Protein AF-A0A8T4PD14-F1 (afdb_monomer_lite)

Foldseek 3Di:
DFDFKEWEAQCVDPFNVLLVVLLVVLQGDYHYDHDHPVRQVVCVVVVQAPRWIDGPVGIQRGSVSSNVCSVPPSHD

Secondary structure (DSSP, 8-state):
-PPPPEEEEETTSHHHHHHHHHHHHHT---EEEEEPHHHHHHHHHTT--SSEEEETTEEE-SHHHHHHHHHHH---

Sequence (76 aa):
MAHPPVLYIERESEEGRRAIELMNNSGAKYQLFNLSEMEALEQQEDGREMPRLLAPEGIFDSIKGIEAYCLAYCKN

Structure (mmCIF, N/CA/C/O backbone):
data_AF-A0A8T4PD14-F1
#
_entry.id   AF-A0A8T4PD14-F1
#
loop_
_atom_site.group_PDB
_atom_site.id
_atom_site.type_symbol
_atom_site.label_atom_id
_atom_site.label_alt_id
_atom_site.label_comp_id
_atom_site.label_asym_id
_atom_site.label_entity_id
_atom_site.label_seq_id
_atom_site.pdbx_PDB_ins_code
_atom_site.Cartn_x
_atom_site.Cartn_y
_atom_site.Cartn_z
_atom_site.occupancy
_atom_site.B_iso_or_equiv
_atom_site.auth_seq_id
_atom_site.auth_comp_id
_atom_site.auth_asym_id
_atom_site.auth_atom_id
_atom_site.pdbx_PDB_model_num
ATOM 1 N N . MET A 1 1 ? -16.737 -16.214 2.375 1.00 52.25 1 MET A N 1
ATOM 2 C CA . MET A 1 1 ? -15.887 -15.458 3.320 1.00 52.25 1 MET A CA 1
ATOM 3 C C . MET A 1 1 ? -15.133 -14.433 2.496 1.00 52.25 1 MET A C 1
ATOM 5 O O . MET A 1 1 ? -14.520 -14.840 1.520 1.00 52.25 1 MET A O 1
ATOM 9 N N . ALA A 1 2 ? -15.254 -13.139 2.797 1.00 65.88 2 ALA A N 1
ATOM 10 C CA . ALA A 1 2 ? -14.460 -12.124 2.106 1.00 65.88 2 ALA A CA 1
ATOM 11 C C . ALA A 1 2 ? -12.996 -12.263 2.548 1.00 65.88 2 ALA A C 1
ATOM 13 O O . ALA A 1 2 ? -12.730 -12.397 3.745 1.00 65.88 2 ALA A O 1
ATOM 14 N N . HIS A 1 3 ? -12.066 -12.303 1.595 1.00 77.50 3 HIS A N 1
ATOM 15 C CA . HIS A 1 3 ? -10.641 -12.289 1.909 1.00 77.50 3 HIS A CA 1
ATOM 16 C C . HIS A 1 3 ? -10.256 -10.893 2.421 1.00 77.50 3 HIS A C 1
ATOM 18 O O . HIS A 1 3 ? -10.783 -9.906 1.902 1.00 77.50 3 HIS A O 1
ATOM 24 N N . PRO A 1 4 ? -9.389 -10.790 3.445 1.00 89.94 4 PRO A N 1
ATOM 25 C CA . PRO A 1 4 ? -8.917 -9.491 3.903 1.00 89.94 4 PRO A CA 1
ATOM 26 C C . PRO A 1 4 ? -8.154 -8.784 2.772 1.00 89.94 4 PRO A C 1
ATOM 28 O O . PRO A 1 4 ? -7.519 -9.469 1.964 1.00 89.94 4 PRO A O 1
ATOM 31 N N . PRO A 1 5 ? -8.175 -7.442 2.727 1.00 94.88 5 PRO A N 1
ATOM 32 C CA . PRO A 1 5 ? -7.370 -6.683 1.785 1.00 94.88 5 PRO A CA 1
ATOM 33 C C . PRO A 1 5 ? -5.886 -7.049 1.869 1.00 94.88 5 PRO A C 1
ATOM 35 O O . PRO A 1 5 ? -5.367 -7.328 2.953 1.00 94.88 5 PRO A O 1
ATOM 38 N N . VAL A 1 6 ? -5.200 -7.025 0.732 1.00 97.12 6 VAL A N 1
ATOM 39 C CA . VAL A 1 6 ? -3.779 -7.357 0.602 1.00 97.12 6 VAL A CA 1
ATOM 40 C C . VAL A 1 6 ? -3.028 -6.137 0.089 1.00 97.12 6 VAL A C 1
ATOM 42 O O . VAL A 1 6 ? -3.271 -5.686 -1.026 1.00 97.12 6 VAL A O 1
ATOM 45 N N . LEU A 1 7 ? -2.126 -5.601 0.904 1.00 97.00 7 LEU A N 1
ATOM 46 C CA . LEU A 1 7 ? -1.290 -4.453 0.584 1.00 97.00 7 LEU A CA 1
ATOM 47 C C . LEU A 1 7 ? 0.100 -4.928 0.133 1.00 97.00 7 LEU A C 1
ATOM 49 O O . LEU A 1 7 ? 0.831 -5.528 0.917 1.00 97.00 7 LEU A O 1
ATOM 53 N N . TYR A 1 8 ? 0.463 -4.619 -1.107 1.00 96.94 8 TYR A N 1
ATOM 54 C CA . TYR A 1 8 ? 1.789 -4.780 -1.694 1.00 96.94 8 TYR A CA 1
ATOM 55 C C . TYR A 1 8 ? 2.522 -3.443 -1.653 1.00 96.94 8 TYR A C 1
ATOM 57 O O . TYR A 1 8 ? 1.976 -2.415 -2.065 1.00 96.94 8 TYR A O 1
ATOM 65 N N . ILE A 1 9 ? 3.754 -3.452 -1.161 1.00 96.44 9 ILE A N 1
ATOM 66 C CA . ILE A 1 9 ? 4.602 -2.262 -1.079 1.00 96.44 9 ILE A CA 1
ATOM 67 C C . ILE A 1 9 ? 6.058 -2.622 -1.319 1.00 96.44 9 ILE A C 1
ATOM 69 O O . ILE A 1 9 ? 6.457 -3.759 -1.100 1.00 96.44 9 ILE A O 1
ATOM 73 N N . GLU A 1 10 ? 6.856 -1.611 -1.619 1.00 94.56 10 GLU A N 1
ATOM 74 C CA . GLU A 1 10 ? 8.283 -1.598 -1.313 1.00 94.56 10 GLU A CA 1
ATOM 75 C C . GLU A 1 10 ? 8.445 -0.794 -0.010 1.00 94.56 10 GLU A C 1
ATOM 77 O O . GLU A 1 10 ? 8.068 0.379 0.044 1.00 94.56 10 GLU A O 1
ATOM 82 N N . ARG A 1 11 ? 8.855 -1.434 1.092 1.00 89.31 11 ARG A N 1
ATOM 83 C CA . ARG A 1 11 ? 8.773 -0.831 2.439 1.00 89.31 11 ARG A CA 1
ATOM 84 C C . ARG A 1 11 ? 9.715 0.339 2.675 1.00 89.31 11 ARG A C 1
ATOM 86 O O . ARG A 1 11 ? 9.405 1.154 3.542 1.00 89.31 11 ARG A O 1
ATOM 93 N N . GLU A 1 12 ? 10.826 0.437 1.963 1.00 91.00 12 GLU A N 1
ATOM 94 C CA . GLU A 1 12 ? 11.778 1.531 2.152 1.00 91.00 12 GLU A CA 1
ATOM 95 C C . GLU A 1 12 ? 11.340 2.801 1.396 1.00 91.00 12 GLU A C 1
ATOM 97 O O . GLU A 1 12 ? 11.680 3.920 1.808 1.00 91.00 12 GLU A O 1
ATOM 102 N N . SER A 1 13 ? 10.480 2.672 0.378 1.00 92.06 13 SER A N 1
ATOM 103 C CA . SER A 1 13 ? 9.871 3.806 -0.320 1.00 92.06 13 SER A CA 1
ATOM 104 C C . SER A 1 13 ? 9.055 4.691 0.621 1.00 92.06 13 SER A C 1
ATOM 106 O O . SER A 1 13 ? 8.458 4.262 1.616 1.00 92.06 13 SER A O 1
ATOM 108 N N . GLU A 1 14 ? 9.017 5.983 0.299 1.00 94.25 14 GLU A N 1
ATOM 109 C CA . GLU A 1 14 ? 8.163 6.948 0.995 1.00 94.25 14 GLU A CA 1
ATOM 110 C C . GLU A 1 14 ? 6.681 6.555 0.893 1.00 94.25 14 GLU A C 1
ATOM 112 O O . GLU A 1 14 ? 5.963 6.549 1.895 1.00 94.25 14 GLU A O 1
ATOM 117 N N . GLU A 1 15 ? 6.229 6.159 -0.299 1.00 93.50 15 GLU A N 1
ATOM 118 C CA . GLU A 1 15 ? 4.833 5.791 -0.523 1.00 93.50 15 GLU A CA 1
ATOM 119 C C . GLU A 1 15 ? 4.450 4.475 0.164 1.00 93.50 15 GLU A C 1
ATOM 121 O O . GLU A 1 15 ? 3.359 4.379 0.729 1.00 93.50 15 GLU A O 1
ATOM 126 N N . GLY A 1 16 ? 5.346 3.483 0.198 1.00 94.75 16 GLY A N 1
ATOM 127 C CA . GLY A 1 16 ? 5.129 2.223 0.907 1.00 94.75 16 GLY A CA 1
ATOM 128 C C . GLY A 1 16 ? 4.963 2.423 2.413 1.00 94.75 16 GLY A C 1
ATOM 129 O O . GLY A 1 16 ? 4.018 1.894 3.008 1.00 94.75 16 GLY A O 1
ATOM 130 N N . ARG A 1 17 ? 5.813 3.256 3.032 1.00 95.94 17 ARG A N 1
ATOM 131 C CA . ARG A 1 17 ? 5.675 3.629 4.453 1.00 95.94 17 ARG A CA 1
ATOM 132 C C . ARG A 1 17 ? 4.353 4.334 4.722 1.00 95.94 17 ARG A C 1
ATOM 134 O O . ARG A 1 17 ? 3.632 3.952 5.644 1.00 95.94 17 ARG A O 1
ATOM 141 N N . ARG A 1 18 ? 3.992 5.300 3.877 1.00 96.38 18 ARG A N 1
ATOM 142 C CA . ARG A 1 18 ? 2.732 6.038 4.009 1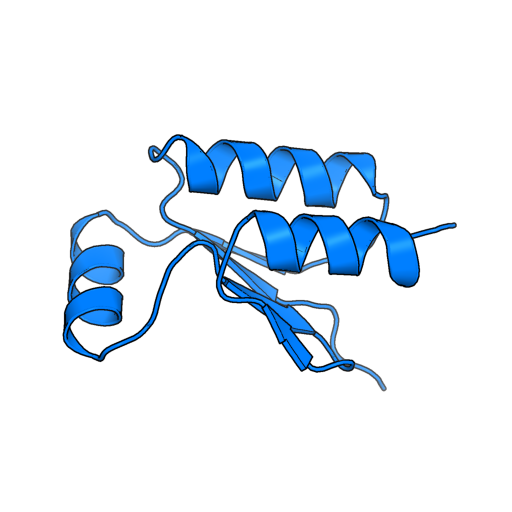.00 96.38 18 ARG A CA 1
ATOM 143 C C . ARG A 1 18 ? 1.506 5.136 3.839 1.00 96.38 18 ARG A C 1
ATOM 145 O O . ARG A 1 18 ? 0.524 5.306 4.557 1.00 96.38 18 ARG A O 1
ATOM 152 N N . ALA A 1 19 ? 1.552 4.154 2.938 1.00 96.62 19 ALA A N 1
ATOM 153 C CA . ALA A 1 19 ? 0.461 3.197 2.748 1.00 96.62 19 ALA A CA 1
ATOM 154 C C . ALA A 1 19 ? 0.251 2.311 3.985 1.00 96.62 19 ALA A C 1
ATOM 156 O O . ALA A 1 19 ? -0.890 2.096 4.398 1.00 96.62 19 ALA A O 1
ATOM 157 N N . ILE A 1 20 ? 1.339 1.853 4.619 1.00 96.31 20 ILE A N 1
ATOM 158 C CA . ILE A 1 20 ? 1.269 1.122 5.893 1.00 96.31 20 ILE A CA 1
ATOM 159 C C . ILE A 1 20 ? 0.625 1.990 6.976 1.00 96.31 20 ILE A C 1
ATOM 161 O O . ILE A 1 20 ? -0.262 1.521 7.687 1.00 96.31 20 ILE A O 1
ATOM 165 N N . GLU A 1 21 ? 1.061 3.243 7.117 1.00 95.94 21 GLU A N 1
ATOM 166 C CA . GLU A 1 21 ? 0.514 4.166 8.117 1.00 95.94 21 GLU A CA 1
ATOM 167 C C . GLU A 1 21 ? -0.987 4.386 7.922 1.00 95.94 21 GLU A C 1
ATOM 169 O O . GLU A 1 21 ? -1.746 4.290 8.886 1.00 95.94 21 GLU A O 1
ATOM 174 N N . LEU A 1 22 ? -1.433 4.611 6.682 1.00 95.38 22 LEU A N 1
ATOM 175 C CA . LEU A 1 22 ? -2.854 4.747 6.357 1.00 95.38 22 LEU A CA 1
ATOM 176 C C . LEU A 1 22 ? -3.645 3.502 6.759 1.00 95.38 22 LEU A C 1
ATOM 178 O O . LEU A 1 22 ? -4.654 3.624 7.452 1.00 95.38 22 LEU A O 1
ATOM 182 N N . MET A 1 23 ? -3.187 2.312 6.365 1.00 94.81 23 MET A N 1
ATOM 183 C CA . MET A 1 23 ? -3.887 1.064 6.676 1.00 94.81 23 MET A CA 1
ATOM 184 C C . MET A 1 23 ? -3.909 0.783 8.183 1.00 94.81 23 MET A C 1
ATOM 186 O O . MET A 1 23 ? -4.956 0.418 8.717 1.00 94.81 23 MET A O 1
ATOM 190 N N . ASN A 1 24 ? -2.807 1.028 8.894 1.00 94.50 24 ASN A N 1
ATOM 191 C CA . ASN A 1 24 ? -2.740 0.871 10.349 1.00 94.50 24 ASN A CA 1
ATOM 192 C C . ASN A 1 24 ? -3.676 1.844 11.077 1.00 94.50 24 ASN A C 1
ATOM 194 O O . ASN A 1 24 ? -4.424 1.426 11.960 1.00 94.50 24 ASN A O 1
ATOM 198 N N . ASN A 1 25 ? -3.675 3.120 10.685 1.00 93.44 25 ASN A N 1
ATOM 199 C CA . ASN A 1 25 ? -4.535 4.147 11.280 1.00 93.44 25 ASN A CA 1
ATOM 200 C C . ASN A 1 25 ? -6.017 3.917 10.977 1.00 93.44 25 ASN A C 1
ATOM 202 O O . ASN A 1 25 ? -6.880 4.364 11.728 1.00 93.44 25 ASN A O 1
ATOM 206 N N . SER A 1 26 ? -6.317 3.208 9.889 1.00 91.12 26 SER A N 1
ATOM 207 C CA . SER A 1 26 ? -7.681 2.865 9.514 1.00 91.12 26 SER A CA 1
ATOM 208 C C . SER A 1 26 ? -8.317 1.818 10.441 1.00 91.12 26 SER A C 1
ATOM 210 O O . SER A 1 26 ? -9.534 1.751 10.546 1.00 91.12 26 SER A O 1
ATOM 212 N N . GLY A 1 27 ? -7.513 1.000 11.131 1.00 86.88 27 GLY A N 1
ATOM 213 C CA . GLY A 1 27 ? -8.006 -0.087 11.982 1.00 86.88 27 GLY A C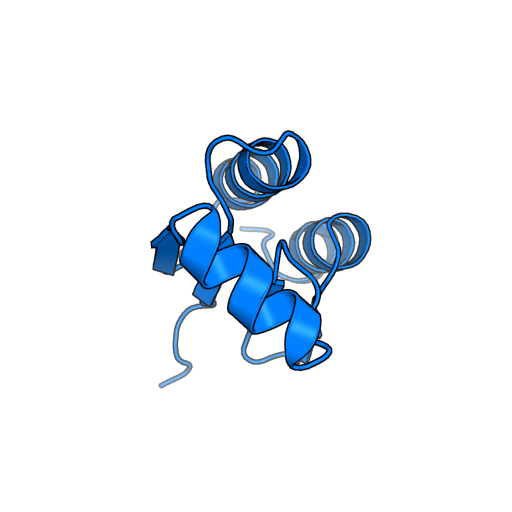A 1
ATOM 214 C C . GLY A 1 27 ? -8.568 -1.295 11.218 1.00 86.88 27 GLY A C 1
ATOM 215 O O . GLY A 1 27 ? -9.042 -2.243 11.849 1.00 86.88 27 GLY A O 1
ATOM 216 N N . ALA A 1 28 ? -8.502 -1.297 9.882 1.00 88.38 28 ALA A N 1
ATOM 217 C CA . ALA A 1 28 ? -8.871 -2.449 9.071 1.00 88.38 28 ALA A CA 1
ATOM 218 C C . ALA A 1 28 ? -7.851 -3.584 9.212 1.00 88.38 28 ALA A C 1
ATOM 220 O O . ALA A 1 28 ? -6.641 -3.371 9.298 1.00 88.38 28 ALA A O 1
ATOM 221 N N . LYS A 1 29 ? -8.339 -4.827 9.189 1.00 91.62 29 LYS A N 1
ATOM 222 C CA . LYS A 1 29 ? -7.470 -6.004 9.086 1.00 91.62 29 LYS A CA 1
ATOM 223 C C . LYS A 1 29 ? -7.024 -6.160 7.640 1.00 91.62 29 LYS A C 1
ATOM 225 O O . LYS A 1 29 ? -7.873 -6.267 6.763 1.00 91.62 29 LYS A O 1
ATOM 230 N N . TYR A 1 30 ? -5.721 -6.247 7.408 1.00 94.69 30 TYR A N 1
ATOM 231 C CA . TYR A 1 30 ? -5.147 -6.452 6.082 1.00 94.69 30 TYR A CA 1
ATOM 232 C C . TYR A 1 30 ? -3.931 -7.379 6.156 1.00 94.69 30 TYR A C 1
ATOM 234 O O . TYR A 1 30 ? -3.368 -7.613 7.227 1.00 94.69 30 TYR A O 1
ATOM 242 N N . GLN A 1 31 ? -3.549 -7.936 5.013 1.00 97.06 31 GLN A N 1
ATOM 243 C CA . GLN A 1 31 ? -2.296 -8.659 4.829 1.00 97.06 31 GLN A CA 1
ATOM 244 C C . GLN A 1 31 ? -1.275 -7.727 4.186 1.00 97.06 31 GLN A C 1
ATOM 246 O O . GLN A 1 31 ? -1.619 -6.979 3.276 1.00 97.06 31 GLN A O 1
ATOM 251 N N . LEU A 1 32 ? -0.026 -7.782 4.640 1.00 96.19 32 LEU A N 1
ATOM 252 C CA . LEU A 1 32 ? 1.068 -6.977 4.106 1.00 96.19 32 LEU A CA 1
ATOM 253 C C . LEU A 1 32 ? 2.063 -7.880 3.374 1.00 96.19 32 LEU A C 1
ATOM 255 O O . LEU A 1 32 ? 2.606 -8.804 3.978 1.00 96.19 32 LEU A O 1
ATOM 259 N N . PHE A 1 33 ? 2.337 -7.571 2.111 1.00 96.12 33 PHE A N 1
ATOM 260 C CA . PHE A 1 33 ? 3.413 -8.157 1.322 1.00 96.12 33 PHE A CA 1
ATOM 261 C C . PHE A 1 33 ? 4.461 -7.085 1.049 1.00 96.12 33 PHE A C 1
ATOM 263 O O . PHE A 1 33 ? 4.218 -6.125 0.320 1.00 96.12 33 PHE A O 1
ATOM 270 N N . ASN A 1 34 ? 5.622 -7.254 1.676 1.00 95.19 34 ASN A N 1
ATOM 271 C CA . ASN A 1 34 ? 6.770 -6.402 1.428 1.00 95.19 34 ASN A CA 1
ATOM 272 C C . ASN A 1 34 ? 7.590 -6.980 0.277 1.00 95.19 34 ASN A C 1
ATOM 274 O O . ASN A 1 34 ? 8.093 -8.097 0.393 1.00 95.19 34 ASN A O 1
ATOM 278 N N . LEU A 1 35 ? 7.713 -6.208 -0.791 1.00 93.44 35 LEU A N 1
ATOM 279 C CA . LEU A 1 35 ? 8.569 -6.477 -1.929 1.00 93.44 35 LEU A CA 1
ATOM 280 C C . LEU A 1 35 ? 9.946 -5.870 -1.664 1.00 93.44 35 LEU A C 1
ATOM 282 O O . LEU A 1 35 ? 10.070 -4.784 -1.095 1.00 93.44 35 LEU A O 1
ATOM 286 N N . SER A 1 36 ? 10.986 -6.572 -2.091 1.00 93.00 36 SER A N 1
ATOM 287 C CA . SER A 1 36 ? 12.298 -5.970 -2.296 1.00 93.00 36 SER A CA 1
ATOM 288 C C . SER A 1 36 ? 12.242 -4.913 -3.405 1.00 93.00 36 SER A C 1
ATOM 290 O O . SER A 1 36 ? 11.337 -4.916 -4.239 1.00 93.00 36 SER A O 1
ATOM 292 N N . GLU A 1 37 ? 13.241 -4.031 -3.449 1.00 89.81 37 GLU A N 1
ATOM 293 C CA . GLU A 1 37 ? 13.381 -3.031 -4.517 1.00 89.81 37 GLU A CA 1
ATOM 294 C C . GLU A 1 37 ? 13.351 -3.674 -5.914 1.00 89.81 37 GLU A C 1
ATOM 296 O O . GLU A 1 37 ? 12.649 -3.200 -6.801 1.00 89.81 37 GLU A O 1
ATOM 301 N N . MET A 1 38 ? 14.040 -4.807 -6.091 1.00 92.75 38 MET A N 1
ATOM 302 C CA . MET A 1 38 ? 14.071 -5.537 -7.362 1.00 92.75 38 MET A CA 1
ATOM 303 C C . MET A 1 38 ? 12.692 -6.089 -7.748 1.00 92.75 38 MET A C 1
ATOM 305 O O . MET A 1 38 ? 12.256 -5.892 -8.876 1.00 92.75 38 MET A O 1
ATOM 309 N N . GLU A 1 39 ? 11.972 -6.715 -6.813 1.00 93.12 39 GLU A N 1
ATOM 310 C CA . GLU A 1 39 ? 10.611 -7.209 -7.067 1.00 93.12 39 GLU A CA 1
ATOM 311 C C . GLU A 1 39 ? 9.645 -6.059 -7.386 1.00 93.12 39 GLU A C 1
ATOM 313 O O . GLU A 1 39 ? 8.776 -6.198 -8.245 1.00 93.12 39 GLU A O 1
ATOM 318 N N . ALA A 1 40 ? 9.787 -4.912 -6.717 1.00 89.94 40 ALA A N 1
ATOM 319 C CA . ALA A 1 40 ? 8.969 -3.733 -6.982 1.00 89.94 40 ALA A CA 1
ATOM 320 C C . ALA A 1 40 ? 9.228 -3.155 -8.382 1.00 89.94 40 ALA A C 1
ATOM 322 O O . ALA A 1 40 ? 8.277 -2.783 -9.069 1.00 89.94 40 ALA A O 1
ATOM 323 N N . LEU A 1 41 ? 10.489 -3.131 -8.823 1.00 90.75 41 LEU A N 1
ATOM 324 C CA . LEU A 1 41 ? 10.869 -2.732 -10.180 1.00 90.75 41 LEU A CA 1
ATOM 325 C C . LEU A 1 41 ? 10.293 -3.688 -11.233 1.00 90.75 41 LEU A C 1
ATOM 327 O O . LEU A 1 41 ? 9.696 -3.220 -12.197 1.00 90.75 41 LEU A O 1
ATOM 331 N N . GLU A 1 42 ? 10.376 -5.004 -11.020 1.00 93.38 42 GLU A N 1
ATOM 332 C CA . GLU A 1 42 ? 9.761 -5.998 -11.915 1.00 93.38 42 GLU A CA 1
ATOM 333 C C . GLU A 1 42 ? 8.242 -5.787 -12.036 1.00 93.38 42 GLU A C 1
ATOM 335 O O . GLU A 1 42 ? 7.683 -5.836 -13.131 1.00 93.38 42 GLU A O 1
ATOM 340 N N . GLN A 1 43 ? 7.555 -5.481 -10.925 1.00 89.62 43 GLN A N 1
ATOM 341 C CA . GLN A 1 43 ? 6.132 -5.126 -10.973 1.00 89.62 43 GLN A CA 1
ATOM 342 C C . GLN A 1 43 ? 5.889 -3.869 -11.830 1.00 89.62 43 GLN A C 1
ATOM 344 O O . GLN A 1 43 ? 4.946 -3.848 -12.623 1.00 89.62 43 GLN A O 1
ATOM 349 N N . GLN A 1 44 ? 6.721 -2.834 -11.695 1.00 88.06 44 GLN A N 1
ATOM 350 C CA . GLN A 1 44 ? 6.585 -1.593 -12.464 1.00 88.06 44 GLN A CA 1
ATOM 351 C C . GLN A 1 44 ? 6.829 -1.801 -13.964 1.00 88.06 44 GLN A C 1
ATOM 353 O O . GLN A 1 44 ? 6.090 -1.239 -14.774 1.00 88.06 44 GLN A O 1
ATOM 358 N N . GLU A 1 45 ? 7.800 -2.635 -14.345 1.00 92.25 45 GLU A N 1
ATOM 359 C CA . GLU A 1 45 ? 8.040 -3.018 -15.745 1.00 92.25 45 GLU A CA 1
ATOM 360 C C . GLU A 1 45 ? 6.839 -3.763 -16.353 1.00 92.25 45 GLU A C 1
ATOM 362 O O . GLU A 1 45 ? 6.481 -3.526 -17.508 1.00 92.25 45 GLU A O 1
ATOM 367 N N . ASP A 1 46 ? 6.142 -4.567 -15.547 1.00 90.00 46 ASP A N 1
ATOM 368 C CA . ASP A 1 46 ? 4.871 -5.219 -15.894 1.00 90.00 46 ASP A CA 1
ATOM 369 C C . ASP A 1 46 ? 3.657 -4.257 -15.901 1.00 90.00 46 ASP A C 1
ATOM 371 O O . ASP A 1 46 ? 2.504 -4.687 -16.031 1.00 90.00 46 ASP A O 1
ATOM 375 N N . GLY A 1 47 ? 3.881 -2.949 -15.737 1.00 88.25 47 GLY A N 1
ATOM 376 C CA . GLY A 1 47 ? 2.841 -1.919 -15.717 1.00 88.25 47 GLY A CA 1
ATOM 377 C C . GLY A 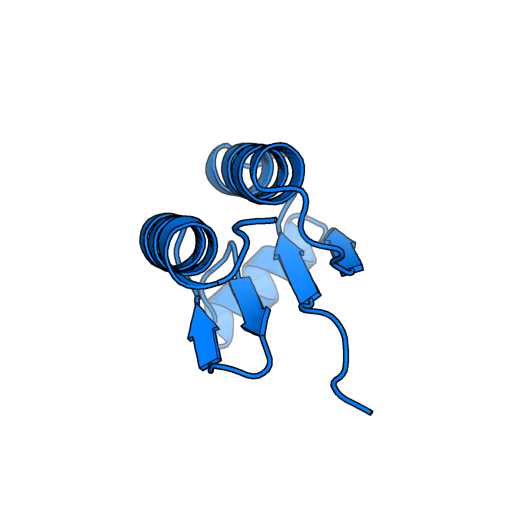1 47 ? 2.038 -1.876 -14.417 1.00 88.25 47 GLY A C 1
ATOM 378 O O . GLY A 1 47 ? 0.890 -1.425 -14.408 1.00 88.25 47 GLY A O 1
ATOM 379 N N . ARG A 1 48 ? 2.594 -2.386 -13.312 1.00 87.88 48 ARG A N 1
ATOM 380 C CA . ARG A 1 48 ? 1.940 -2.399 -12.001 1.00 87.88 48 ARG A CA 1
ATOM 381 C C . ARG A 1 48 ? 2.539 -1.339 -11.086 1.00 87.88 48 ARG A C 1
A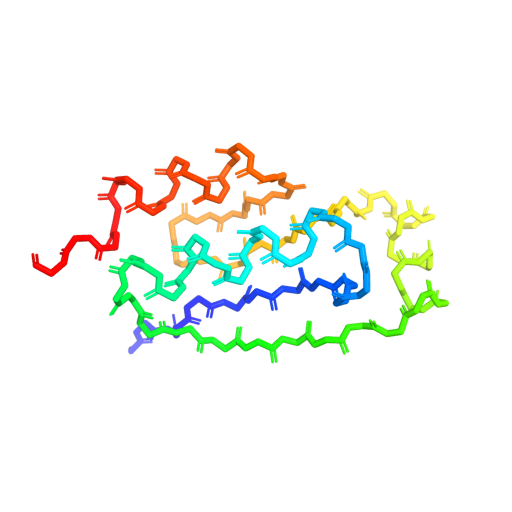TOM 383 O O . ARG A 1 48 ? 3.678 -1.451 -10.649 1.00 87.88 48 ARG A O 1
ATOM 390 N N . GLU A 1 49 ? 1.731 -0.344 -10.739 1.00 88.38 49 GLU A N 1
ATOM 391 C CA . GLU A 1 49 ? 2.121 0.699 -9.789 1.00 88.38 49 GLU A CA 1
ATOM 392 C C . GLU A 1 49 ? 2.053 0.205 -8.337 1.00 88.38 49 GLU A C 1
ATOM 394 O O . GLU A 1 49 ? 1.221 -0.644 -7.994 1.00 88.38 49 GLU A O 1
ATOM 399 N N . MET A 1 50 ? 2.947 0.746 -7.505 1.00 90.25 50 MET A N 1
ATOM 400 C CA . MET A 1 50 ? 3.051 0.517 -6.064 1.00 90.25 50 MET A CA 1
ATOM 401 C C . MET A 1 50 ? 3.018 1.873 -5.352 1.00 90.25 50 MET A C 1
ATOM 403 O O . MET A 1 50 ? 3.567 2.824 -5.899 1.00 90.25 50 MET A O 1
ATOM 407 N N . PRO A 1 51 ? 2.452 1.972 -4.137 1.00 95.19 51 PRO A N 1
ATOM 408 C CA . PRO A 1 51 ? 1.855 0.906 -3.333 1.00 95.19 51 PRO A CA 1
ATOM 409 C C . PRO A 1 51 ? 0.527 0.414 -3.920 1.00 95.19 51 PRO A C 1
ATOM 411 O O . PRO A 1 51 ? -0.221 1.184 -4.516 1.00 95.19 51 PRO A O 1
ATOM 414 N N . ARG A 1 52 ? 0.208 -0.869 -3.719 1.00 96.19 52 ARG A N 1
ATOM 415 C CA . ARG A 1 52 ? -0.994 -1.491 -4.283 1.00 96.19 52 ARG A CA 1
ATOM 416 C C . ARG A 1 52 ? -1.796 -2.257 -3.252 1.00 96.19 52 ARG A C 1
ATOM 418 O O . ARG A 1 52 ? -1.305 -3.200 -2.647 1.00 96.19 52 ARG A O 1
ATOM 425 N N . LE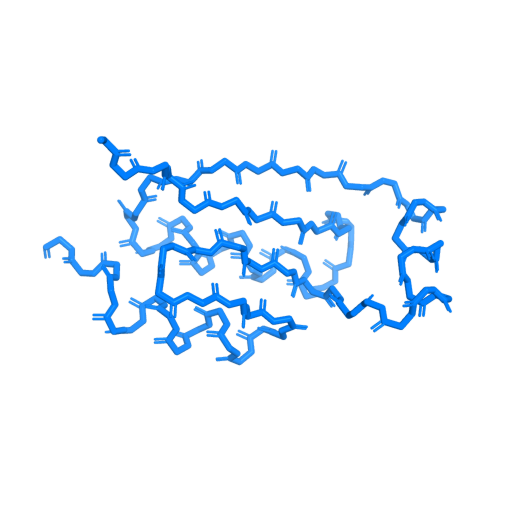U A 1 53 ? -3.070 -1.927 -3.130 1.00 96.75 53 LEU A N 1
ATOM 426 C CA . LEU A 1 53 ? -4.031 -2.624 -2.293 1.00 96.75 53 LEU A CA 1
ATOM 427 C C . LEU A 1 53 ? -5.019 -3.411 -3.157 1.00 96.75 53 LEU A C 1
ATOM 429 O O . LEU A 1 53 ? -5.706 -2.846 -4.006 1.00 96.75 53 LEU A O 1
ATOM 433 N N . LEU A 1 54 ? -5.110 -4.715 -2.914 1.00 96.00 54 LEU A N 1
ATOM 434 C CA . LEU A 1 54 ? -6.161 -5.580 -3.441 1.00 96.00 54 LEU A CA 1
ATOM 435 C C . LEU A 1 54 ? -7.226 -5.747 -2.361 1.00 96.00 54 LEU A C 1
ATOM 437 O O . LEU A 1 54 ? -6.960 -6.378 -1.342 1.00 96.00 54 LEU A O 1
ATOM 441 N N . ALA A 1 55 ? -8.418 -5.202 -2.567 1.00 94.25 55 ALA A N 1
ATOM 442 C CA . ALA A 1 55 ? -9.533 -5.310 -1.633 1.00 94.25 55 ALA A CA 1
ATOM 443 C C . ALA A 1 55 ? -10.768 -5.920 -2.324 1.00 94.25 55 ALA A C 1
ATOM 445 O O . ALA A 1 55 ? -10.840 -5.926 -3.556 1.00 94.25 55 ALA A O 1
ATOM 446 N N . PRO A 1 56 ? -11.760 -6.425 -1.567 1.00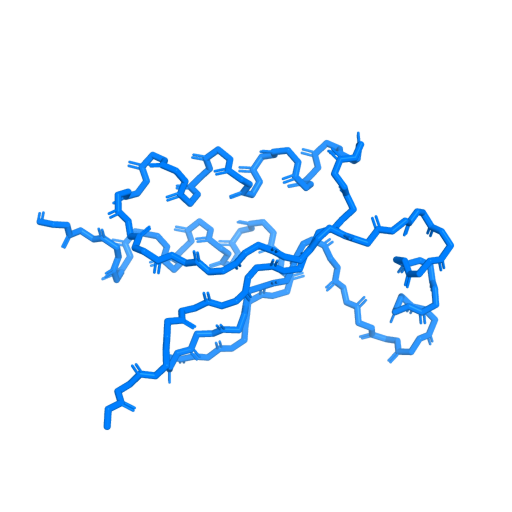 91.38 56 PRO A N 1
ATOM 447 C CA . PRO A 1 56 ? -13.027 -6.894 -2.138 1.00 91.38 56 PRO A CA 1
ATOM 448 C C . PRO A 1 56 ? -13.733 -5.861 -3.031 1.00 91.38 56 PRO A C 1
ATOM 450 O O . PRO A 1 56 ? -14.440 -6.229 -3.966 1.00 91.38 56 PRO A O 1
ATOM 453 N N . GLU A 1 57 ? -13.533 -4.577 -2.748 1.00 92.12 57 GLU A N 1
ATOM 454 C CA . GLU A 1 57 ? -14.146 -3.443 -3.433 1.00 92.12 57 GLU A CA 1
ATOM 455 C C . GLU A 1 57 ? -13.402 -3.037 -4.713 1.00 92.12 57 GLU A C 1
ATOM 457 O O . GLU A 1 57 ? -13.969 -2.331 -5.547 1.00 92.12 57 GLU A O 1
ATOM 462 N N . GLY A 1 58 ? -12.145 -3.462 -4.885 1.00 93.62 58 GLY A N 1
ATOM 463 C CA . GLY A 1 58 ? -11.343 -3.107 -6.052 1.00 93.62 58 GLY A CA 1
ATOM 464 C C . GLY A 1 58 ? -9.832 -3.156 -5.836 1.00 93.62 58 GLY A C 1
ATOM 465 O O . GLY A 1 58 ? -9.327 -3.597 -4.803 1.00 93.62 58 GLY A O 1
ATOM 466 N N . ILE A 1 59 ? -9.113 -2.690 -6.856 1.00 95.12 59 ILE A N 1
ATOM 467 C CA . ILE A 1 59 ? -7.656 -2.546 -6.864 1.00 95.12 59 ILE A CA 1
ATOM 468 C C . ILE A 1 59 ? -7.330 -1.058 -6.739 1.00 95.12 59 ILE A C 1
ATOM 470 O O . ILE A 1 59 ? -7.866 -0.249 -7.495 1.00 95.12 59 ILE A O 1
ATOM 474 N N . PHE A 1 60 ? -6.450 -0.714 -5.802 1.00 95.69 60 PHE A N 1
ATOM 475 C CA . PHE A 1 60 ? -5.994 0.652 -5.558 1.00 95.69 60 PHE A CA 1
ATOM 476 C C . PHE A 1 60 ? -4.473 0.676 -5.649 1.00 95.69 60 PHE A C 1
ATOM 478 O O . PHE A 1 60 ? -3.789 0.205 -4.750 1.00 95.69 60 PHE A O 1
ATOM 485 N N . ASP A 1 61 ? -3.947 1.188 -6.746 1.00 94.00 61 ASP A N 1
ATOM 486 C CA . ASP A 1 61 ? -2.540 1.136 -7.159 1.00 94.00 61 ASP A CA 1
ATOM 487 C C . ASP A 1 61 ? -1.782 2.449 -6.922 1.00 94.00 61 ASP A C 1
ATOM 489 O O . ASP A 1 61 ? -0.695 2.660 -7.446 1.00 94.00 61 ASP A O 1
ATOM 493 N N . SER A 1 62 ? -2.345 3.326 -6.092 1.00 94.19 62 SER A N 1
ATOM 494 C CA . SER A 1 62 ? -1.707 4.569 -5.678 1.00 94.19 62 SER A CA 1
ATOM 495 C C . SER A 1 62 ? -2.019 4.890 -4.227 1.00 94.19 62 SER A C 1
ATOM 497 O O . SER A 1 62 ? -3.053 4.490 -3.679 1.00 94.19 62 SER A O 1
ATOM 499 N N . ILE A 1 63 ? -1.176 5.725 -3.617 1.00 95.25 63 ILE A N 1
ATOM 500 C CA . ILE A 1 63 ? -1.395 6.175 -2.242 1.00 95.25 63 ILE A CA 1
ATOM 501 C C . ILE A 1 63 ? -2.740 6.894 -2.061 1.00 95.25 63 ILE A C 1
ATOM 503 O O . ILE A 1 63 ? -3.416 6.697 -1.055 1.00 95.25 63 ILE A O 1
ATOM 507 N N . LYS A 1 64 ? -3.172 7.673 -3.063 1.00 95.38 64 LYS A N 1
ATOM 508 C CA . LYS A 1 64 ? -4.470 8.367 -3.056 1.00 95.38 64 LYS A CA 1
ATOM 509 C C . LYS A 1 64 ? -5.637 7.386 -3.139 1.00 95.38 64 LYS A C 1
ATOM 511 O O . LYS A 1 64 ? -6.656 7.596 -2.487 1.00 95.38 64 LYS A O 1
ATOM 516 N N . GLY A 1 65 ? -5.493 6.319 -3.926 1.00 95.38 65 GLY A N 1
ATOM 517 C CA . GLY A 1 65 ? -6.485 5.248 -3.994 1.00 95.38 65 GLY A CA 1
ATOM 518 C C . GLY A 1 65 ? -6.630 4.529 -2.654 1.00 95.38 65 GLY A C 1
ATOM 519 O O . GLY A 1 65 ? -7.746 4.317 -2.188 1.00 95.38 65 GLY A O 1
ATOM 520 N N . ILE A 1 66 ? -5.508 4.228 -1.998 1.00 95.88 66 ILE A N 1
ATOM 521 C CA . ILE A 1 66 ? -5.485 3.594 -0.672 1.00 95.88 66 ILE A CA 1
ATOM 522 C C . ILE A 1 66 ? -6.091 4.521 0.390 1.00 95.88 66 ILE A C 1
ATOM 524 O O . ILE A 1 66 ? -6.884 4.079 1.216 1.00 95.88 66 ILE A O 1
ATOM 528 N N . GLU A 1 67 ? -5.786 5.818 0.353 1.00 95.75 67 GLU A N 1
ATOM 529 C CA . GLU A 1 67 ? -6.411 6.809 1.235 1.00 95.75 67 GLU A CA 1
ATOM 530 C C . GLU A 1 67 ? -7.937 6.852 1.047 1.00 95.75 67 GLU A C 1
ATOM 532 O O . GLU A 1 67 ? -8.684 6.787 2.026 1.00 95.75 67 GLU A O 1
ATOM 537 N N . ALA A 1 68 ? -8.414 6.888 -0.201 1.00 94.31 68 ALA A N 1
ATOM 538 C CA . ALA A 1 68 ? -9.841 6.852 -0.512 1.00 94.31 68 ALA A CA 1
ATOM 539 C C . ALA A 1 68 ? -10.509 5.553 -0.030 1.00 94.31 68 ALA A C 1
ATOM 541 O O . ALA A 1 68 ? -11.606 5.603 0.532 1.00 94.31 68 ALA A O 1
ATOM 542 N N . TYR A 1 69 ? -9.836 4.408 -0.188 1.00 94.44 69 TYR A N 1
ATOM 543 C CA . TYR A 1 69 ? -10.283 3.129 0.359 1.00 94.44 69 TYR A CA 1
ATOM 544 C C . TYR A 1 69 ? -10.449 3.202 1.882 1.00 94.44 69 TYR A C 1
ATOM 546 O O . TYR A 1 69 ? -11.522 2.891 2.404 1.00 94.44 69 TYR A O 1
ATOM 554 N N . CYS A 1 70 ? -9.429 3.693 2.592 1.00 93.88 70 CYS A N 1
ATOM 555 C CA . CYS A 1 70 ? -9.467 3.836 4.045 1.00 93.88 70 CYS A CA 1
ATOM 556 C C . CYS A 1 70 ? -10.622 4.727 4.517 1.00 93.88 70 CYS A C 1
ATOM 558 O O . CYS A 1 70 ? -11.303 4.399 5.489 1.00 93.88 70 CYS A O 1
ATOM 560 N N . LEU A 1 71 ? -10.879 5.834 3.818 1.00 91.50 71 LEU A N 1
ATOM 561 C CA . LEU A 1 71 ? -11.974 6.750 4.144 1.00 91.50 71 LEU A CA 1
ATOM 562 C C . LEU A 1 71 ? -13.362 6.131 3.935 1.00 91.50 71 LEU A C 1
ATOM 564 O O . LEU A 1 71 ? -14.287 6.463 4.683 1.00 91.50 71 LEU A O 1
ATOM 568 N N . ALA A 1 72 ? -13.512 5.271 2.926 1.00 91.12 72 ALA A N 1
ATOM 569 C CA . ALA A 1 72 ? -14.792 4.690 2.536 1.00 91.12 72 ALA A CA 1
ATOM 570 C C . ALA A 1 72 ? -15.135 3.397 3.293 1.00 91.12 72 ALA A C 1
ATOM 572 O O . ALA A 1 72 ? -16.298 3.203 3.646 1.00 91.12 72 ALA A O 1
ATOM 573 N N . TYR A 1 73 ? -14.148 2.534 3.559 1.00 87.38 73 TYR A N 1
ATOM 574 C CA . TYR A 1 73 ? -14.405 1.137 3.941 1.00 87.38 73 TYR A CA 1
ATOM 575 C C . TYR A 1 73 ? -13.757 0.694 5.253 1.00 87.38 73 TYR A C 1
ATOM 577 O O . TYR A 1 73 ? -14.186 -0.303 5.828 1.00 87.38 73 TYR A O 1
ATOM 585 N N . CYS A 1 74 ? -12.760 1.417 5.767 1.00 81.50 74 CYS A N 1
ATOM 586 C CA . CYS A 1 74 ? -12.035 0.978 6.962 1.00 81.50 74 CYS A CA 1
ATOM 587 C C . CYS A 1 74 ? -12.613 1.490 8.286 1.00 81.50 74 CYS A C 1
ATOM 589 O O . CYS A 1 74 ? -12.068 1.186 9.342 1.00 81.50 74 CYS A O 1
ATOM 591 N N . LYS A 1 75 ? -13.698 2.271 8.268 1.00 69.50 75 LYS A N 1
ATOM 592 C CA . LYS A 1 75 ? -14.287 2.797 9.504 1.00 69.50 75 LYS A CA 1
ATOM 593 C C . LYS A 1 75 ? -14.886 1.657 10.338 1.00 69.50 75 LYS A C 1
ATOM 595 O O . LYS A 1 75 ? -15.892 1.074 9.941 1.00 69.50 75 LYS A O 1
ATOM 600 N N . ASN A 1 76 ? -14.246 1.371 11.477 1.00 52.44 76 ASN A N 1
ATOM 601 C CA . ASN A 1 76 ? -14.879 0.716 12.628 1.00 52.44 76 ASN A CA 1
ATOM 602 C C . ASN A 1 76 ? -16.032 1.570 13.165 1.00 52.44 76 ASN A C 1
ATOM 604 O O . ASN A 1 76 ? -15.866 2.813 13.207 1.00 52.44 76 ASN A O 1
#

pLDDT: mean 91.22, std 8.33, range [52.25, 97.12]

Radius of gyration: 11.71 Å; chains: 1; bounding box: 30×24×28 Å